Protein AF-A0A6J6IUM1-F1 (afdb_monomer)

Foldseek 3Di:
DVCQQPPVDKDWDFDDDPVQWPDDDPPDTDGPDDDDLVRTQWIWHADPVVRDIDIDGSVCPVVVVVVVVVD

Nearest PDB structures (foldseek):
  1sks-assembly1_A  TM=6.566E-01  e=7.242E-01  Escherichia phage T7
  6p7e-assembly4_D  TM=6.539E-01  e=7.242E-01  Escherichia phage T7
  1sl2-assembly1_A  TM=6.518E-01  e=7.242E-01  Escherichia phage T7
  1skr-assembly1_A  TM=6.485E-01  e=7.242E-01  Escherichia phage T7
  7pvw-assembly1_A  TM=2.728E-01  e=1.899E+00  Gallus gallus

Solvent-accessible surface area (backbone atoms only — not comparable to full-atom values): 4469 Å² total; per-residue (Å²): 112,72,65,19,72,73,62,83,44,77,41,72,44,69,65,75,60,74,92,45,48,73,44,83,56,97,91,51,71,42,62,75,62,83,88,55,75,91,32,44,57,29,40,37,43,50,41,85,88,78,73,39,78,49,79,33,50,52,86,45,40,62,60,50,54,55,66,63,69,74,110

Radius of gyration: 13.95 Å; Cα contacts (8 Å, |Δi|>4): 85; chains: 1; bounding box: 29×23×34 Å

Sequence (71 aa):
MIAARASGGFVIAVELAEKEVSQNNEETIEILHEIIWDSVEALFVYDSVEDELTWYATQEVGDYLQSVGNK

Structure (mmCIF, N/CA/C/O backbone):
data_AF-A0A6J6IUM1-F1
#
_entry.id   AF-A0A6J6IUM1-F1
#
loop_
_atom_site.group_PDB
_atom_site.id
_atom_site.type_symbol
_atom_site.label_atom_id
_atom_site.label_alt_id
_atom_site.label_comp_id
_atom_site.label_asym_id
_atom_site.label_entity_id
_atom_site.label_seq_id
_atom_site.pdbx_PDB_ins_code
_atom_site.Cartn_x
_atom_site.Cartn_y
_atom_site.Cartn_z
_atom_site.occupancy
_atom_site.B_iso_or_equiv
_atom_site.auth_seq_id
_atom_site.auth_comp_id
_atom_site.auth_asym_id
_atom_site.auth_atom_id
_atom_site.pdbx_PDB_model_num
ATOM 1 N N . MET A 1 1 ? 5.879 8.233 1.232 1.00 57.25 1 MET A N 1
ATOM 2 C CA . MET A 1 1 ? 6.716 8.289 0.005 1.00 57.25 1 MET A CA 1
ATOM 3 C C . MET A 1 1 ? 8.191 7.959 0.237 1.00 57.25 1 MET A C 1
ATOM 5 O O . MET A 1 1 ? 8.729 7.196 -0.551 1.00 57.25 1 MET A O 1
ATOM 9 N N . ILE A 1 2 ? 8.844 8.442 1.308 1.00 60.44 2 ILE A N 1
ATOM 10 C CA . ILE A 1 2 ? 10.236 8.051 1.643 1.00 60.44 2 ILE A CA 1
ATOM 11 C C . ILE A 1 2 ? 10.380 6.522 1.790 1.00 60.44 2 ILE A C 1
ATOM 13 O O . ILE A 1 2 ? 11.358 5.949 1.320 1.00 60.44 2 ILE A O 1
ATOM 17 N N . ALA A 1 3 ? 9.366 5.855 2.356 1.00 62.84 3 ALA A N 1
ATOM 18 C CA . ALA A 1 3 ? 9.354 4.403 2.537 1.00 62.84 3 ALA A CA 1
ATOM 19 C C . ALA A 1 3 ? 9.445 3.607 1.217 1.00 62.84 3 ALA A C 1
ATOM 21 O O . ALA A 1 3 ? 10.216 2.654 1.148 1.00 62.84 3 ALA A O 1
ATOM 22 N N . ALA A 1 4 ? 8.730 4.019 0.158 1.00 62.94 4 ALA A N 1
ATOM 23 C CA . ALA A 1 4 ? 8.807 3.368 -1.159 1.00 62.94 4 ALA A CA 1
ATOM 24 C C . ALA A 1 4 ? 10.209 3.518 -1.772 1.00 62.94 4 ALA A C 1
ATOM 26 O O . ALA A 1 4 ? 10.802 2.543 -2.227 1.00 62.94 4 ALA A O 1
ATOM 27 N N . ARG A 1 5 ? 10.785 4.728 -1.688 1.00 67.88 5 ARG A N 1
ATOM 28 C CA . ARG A 1 5 ? 12.133 5.031 -2.200 1.00 67.88 5 ARG A CA 1
ATOM 29 C C . ARG A 1 5 ? 13.239 4.203 -1.547 1.00 67.88 5 ARG A C 1
ATOM 31 O O . ARG A 1 5 ? 14.227 3.890 -2.200 1.00 67.88 5 ARG A O 1
ATOM 38 N N . ALA A 1 6 ? 13.088 3.873 -0.267 1.00 66.44 6 ALA A N 1
ATOM 39 C CA . ALA A 1 6 ? 14.135 3.231 0.522 1.00 66.44 6 ALA A CA 1
ATOM 40 C C . ALA A 1 6 ? 14.071 1.693 0.550 1.00 66.44 6 ALA A C 1
ATOM 42 O O . ALA A 1 6 ? 15.037 1.069 0.980 1.00 66.44 6 ALA A O 1
ATOM 43 N N . SER A 1 7 ? 12.953 1.078 0.145 1.00 67.94 7 SER A N 1
ATOM 44 C CA . SER A 1 7 ? 12.691 -0.344 0.435 1.00 67.94 7 SER A CA 1
ATOM 45 C C . SER A 1 7 ? 12.506 -1.243 -0.787 1.00 67.94 7 SER A C 1
ATOM 47 O O . SER A 1 7 ? 12.495 -2.460 -0.625 1.00 67.94 7 SER A O 1
ATOM 49 N N . GLY A 1 8 ? 12.329 -0.683 -1.992 1.00 71.06 8 GLY A N 1
ATOM 50 C CA . GLY A 1 8 ? 11.887 -1.463 -3.159 1.00 71.06 8 GLY A CA 1
ATOM 51 C C . GLY A 1 8 ? 10.502 -2.099 -2.968 1.00 71.06 8 GLY A C 1
ATOM 52 O O . GLY A 1 8 ? 10.128 -2.999 -3.714 1.00 71.06 8 GLY A O 1
ATOM 53 N N . GLY A 1 9 ? 9.771 -1.667 -1.937 1.00 80.88 9 GLY A N 1
ATOM 54 C CA . GLY A 1 9 ? 8.441 -2.136 -1.599 1.00 80.88 9 GLY A CA 1
ATOM 55 C C . GLY A 1 9 ? 7.345 -1.197 -2.090 1.00 80.88 9 GLY A C 1
ATOM 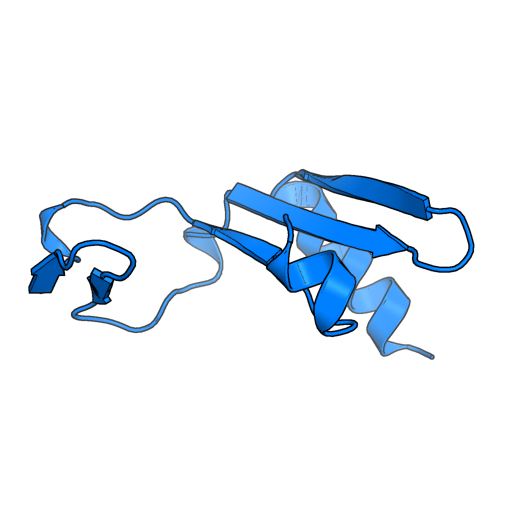56 O O . GLY A 1 9 ? 7.583 -0.162 -2.716 1.00 80.88 9 GLY A O 1
ATOM 57 N N . PHE A 1 10 ? 6.120 -1.570 -1.750 1.00 85.88 10 PHE A N 1
ATOM 58 C CA . PHE A 1 10 ? 4.914 -0.828 -2.079 1.00 85.88 10 PHE A CA 1
ATOM 59 C C . PHE A 1 10 ? 4.502 0.104 -0.941 1.00 85.88 10 PHE A C 1
ATOM 61 O O . PHE A 1 10 ? 4.702 -0.205 0.235 1.00 85.88 10 PHE A O 1
ATOM 68 N N . VAL A 1 11 ? 3.876 1.229 -1.283 1.00 90.38 11 VAL A N 1
ATOM 69 C CA . VAL A 1 11 ? 3.122 2.043 -0.324 1.00 90.38 11 VAL A CA 1
ATOM 70 C C . VAL A 1 11 ? 1.655 1.969 -0.710 1.00 90.38 11 VAL A C 1
ATOM 72 O O . VAL A 1 11 ? 1.305 2.271 -1.844 1.00 90.38 11 VAL A O 1
ATOM 75 N N . ILE A 1 12 ? 0.804 1.577 0.230 1.00 91.25 12 ILE A N 1
ATOM 76 C CA . ILE A 1 12 ? -0.647 1.544 0.041 1.00 91.25 12 ILE A CA 1
ATOM 77 C C . ILE A 1 12 ? -1.294 2.668 0.845 1.00 91.25 12 ILE A C 1
ATOM 79 O O . ILE A 1 12 ? -0.863 2.959 1.963 1.00 91.25 12 ILE A O 1
ATOM 83 N N . ALA A 1 13 ? -2.308 3.309 0.272 1.00 92.88 13 ALA A N 1
ATOM 84 C CA . ALA A 1 13 ? -3.240 4.121 1.040 1.00 92.88 13 ALA A CA 1
ATOM 85 C C . ALA A 1 13 ? -4.446 3.262 1.399 1.00 92.88 13 ALA A C 1
ATOM 87 O O . ALA A 1 13 ? -4.972 2.547 0.543 1.00 92.88 13 ALA A O 1
ATOM 88 N N . VAL A 1 14 ? -4.859 3.344 2.660 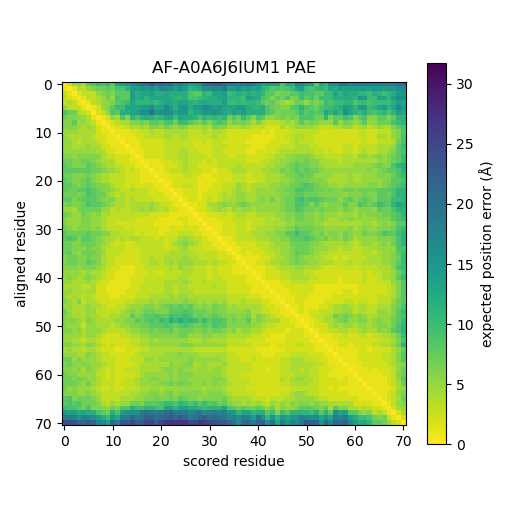1.00 93.12 14 VAL A N 1
ATOM 89 C CA . VAL A 1 14 ? -6.009 2.609 3.175 1.00 93.12 14 VAL A CA 1
ATOM 90 C C . VAL A 1 14 ? -7.006 3.565 3.807 1.00 93.12 14 VAL A C 1
ATOM 92 O O . VAL A 1 14 ? -6.606 4.501 4.502 1.00 93.12 14 VAL A O 1
ATOM 95 N N . GLU A 1 15 ? -8.291 3.326 3.570 1.00 92.75 15 GLU A N 1
ATOM 96 C CA . GLU A 1 15 ? -9.377 3.981 4.290 1.00 92.75 15 GLU A CA 1
ATOM 97 C C . GLU A 1 15 ? -9.831 3.076 5.440 1.00 92.75 15 GLU A C 1
ATOM 99 O O . GLU A 1 15 ? -10.151 1.903 5.248 1.00 92.75 15 GLU A O 1
ATOM 104 N N . LEU A 1 16 ? -9.817 3.623 6.656 1.00 91.94 16 LEU A N 1
ATOM 105 C CA . LEU A 1 16 ? -10.189 2.923 7.883 1.00 91.94 16 LEU A CA 1
ATOM 106 C C . LEU A 1 16 ? -11.172 3.782 8.672 1.00 91.94 16 LEU A C 1
ATOM 108 O O . LEU A 1 16 ? -10.977 4.993 8.817 1.00 91.94 16 LEU A O 1
ATOM 112 N N . ALA A 1 17 ? -12.210 3.163 9.229 1.00 91.00 17 ALA A N 1
ATOM 113 C CA . ALA A 1 17 ? -13.092 3.852 10.157 1.00 91.00 17 ALA A CA 1
ATOM 114 C C . ALA A 1 17 ? -12.402 4.020 11.519 1.00 91.00 17 ALA A C 1
ATOM 116 O O . ALA A 1 17 ? -11.700 3.129 11.988 1.00 91.00 17 ALA A O 1
ATOM 117 N N . GLU A 1 18 ? -12.671 5.123 12.224 1.00 90.06 18 GLU A N 1
ATOM 118 C CA . GLU A 1 18 ? -12.061 5.402 13.539 1.00 90.06 18 GLU A CA 1
ATOM 119 C C . GLU A 1 18 ? -12.269 4.257 14.548 1.00 90.06 18 GLU A C 1
ATOM 121 O O . GLU A 1 18 ? -11.375 3.923 15.317 1.00 90.06 18 GLU A O 1
ATOM 126 N N . LYS A 1 19 ? -13.426 3.585 14.483 1.00 92.94 19 LYS A N 1
ATOM 127 C CA . LYS A 1 19 ? -13.757 2.4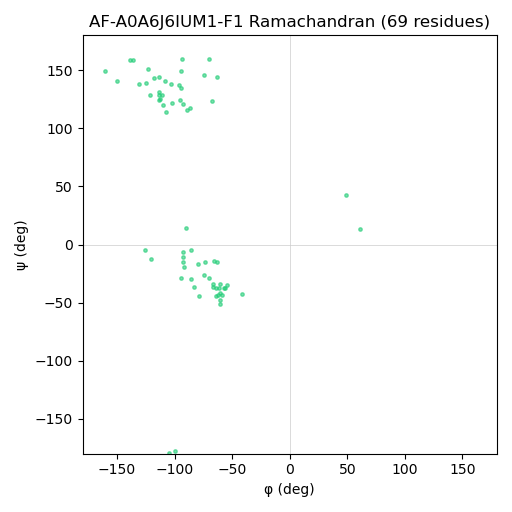16 15.314 1.00 92.94 19 LYS A CA 1
ATOM 128 C C . LYS A 1 19 ? -12.847 1.198 15.094 1.00 92.94 19 LYS A C 1
ATOM 130 O O . LYS A 1 19 ? -12.931 0.262 15.879 1.00 92.94 19 LYS A O 1
ATOM 135 N N . GLU A 1 20 ? -12.074 1.164 14.011 1.00 92.62 20 GLU A N 1
ATOM 136 C CA . GLU A 1 20 ? -11.155 0.074 13.653 1.00 92.62 20 GLU A CA 1
ATOM 137 C C . GLU A 1 20 ? -9.734 0.325 14.177 1.00 92.62 20 GLU A C 1
ATOM 139 O O . GLU A 1 20 ? -8.910 -0.590 14.184 1.00 92.62 20 GLU A O 1
ATOM 144 N N . VAL A 1 21 ? -9.455 1.539 14.659 1.00 94.81 21 VAL A N 1
ATOM 145 C CA . VAL A 1 21 ? -8.168 1.942 15.231 1.00 94.81 21 VAL A CA 1
ATOM 146 C C . VAL A 1 21 ? -8.197 1.729 16.745 1.00 94.81 21 VAL A C 1
ATOM 148 O O . VAL A 1 21 ? -9.028 2.304 17.446 1.00 94.81 21 VAL A O 1
ATOM 151 N N . SER A 1 22 ? -7.288 0.905 17.271 1.00 96.25 22 SER A N 1
ATOM 152 C CA . SER A 1 22 ? -7.167 0.658 18.715 1.00 96.25 22 SER A CA 1
ATOM 153 C C . SER A 1 22 ? -6.349 1.735 19.423 1.00 96.25 22 SER A C 1
ATOM 155 O O . SER A 1 22 ? -6.665 2.101 20.556 1.00 96.25 22 SER A O 1
ATOM 157 N N . GLN A 1 23 ? -5.302 2.244 18.769 1.00 95.56 23 GLN A N 1
ATOM 158 C CA . GLN A 1 23 ? -4.389 3.232 19.335 1.00 95.56 23 GLN A CA 1
ATOM 159 C C . GLN A 1 23 ? -3.812 4.138 18.246 1.00 95.56 23 GLN A C 1
ATOM 161 O O . GLN A 1 23 ? -3.442 3.677 17.169 1.00 95.56 23 GLN A O 1
ATOM 166 N N . ASN A 1 24 ? -3.690 5.428 18.563 1.00 93.44 24 ASN A N 1
ATOM 167 C CA . ASN A 1 24 ? -2.994 6.415 17.742 1.00 93.44 24 ASN A CA 1
ATOM 168 C C . ASN A 1 24 ? -1.701 6.830 18.456 1.00 93.44 24 ASN A C 1
ATOM 170 O O . ASN A 1 24 ? -1.755 7.334 19.579 1.00 93.44 24 ASN A O 1
ATOM 174 N N . ASN A 1 25 ? -0.558 6.615 17.812 1.00 94.06 25 ASN A N 1
ATOM 175 C CA . ASN A 1 25 ? 0.752 7.100 18.244 1.00 94.06 25 ASN A CA 1
ATOM 176 C C . ASN A 1 25 ? 1.181 8.282 17.357 1.00 94.06 25 ASN A C 1
ATOM 178 O O . ASN A 1 25 ? 0.451 8.690 16.458 1.00 94.06 25 ASN A O 1
ATOM 182 N N . GLU A 1 26 ? 2.365 8.849 17.596 1.00 92.12 26 GLU A N 1
ATOM 183 C CA . GLU A 1 26 ? 2.832 10.026 16.843 1.00 92.12 26 GLU A CA 1
ATOM 184 C C . GLU A 1 26 ? 3.041 9.748 15.342 1.00 92.12 26 GLU A C 1
ATOM 186 O O . GLU A 1 26 ? 2.727 10.599 14.515 1.00 92.12 26 GLU A O 1
ATOM 191 N N . GLU A 1 27 ? 3.530 8.556 14.980 1.00 89.81 27 GLU A N 1
ATOM 192 C CA . GLU A 1 27 ? 3.846 8.191 13.585 1.00 89.81 27 GLU A CA 1
ATOM 193 C C . GLU A 1 27 ? 3.166 6.895 13.116 1.00 89.81 27 GLU A C 1
ATOM 195 O O . GLU A 1 27 ? 3.293 6.504 11.954 1.00 89.81 27 GLU A O 1
ATOM 200 N N . THR A 1 28 ? 2.464 6.197 14.011 1.00 91.62 28 THR A N 1
ATOM 201 C CA . THR A 1 28 ? 1.853 4.893 13.734 1.00 91.62 28 THR A CA 1
ATOM 202 C C . THR A 1 28 ? 0.466 4.791 14.347 1.00 91.62 28 THR A C 1
ATOM 204 O O . THR A 1 28 ? 0.131 5.493 15.300 1.00 91.62 28 THR A O 1
ATOM 207 N N . ILE A 1 29 ? -0.330 3.869 13.817 1.00 93.31 29 ILE A N 1
ATOM 208 C CA . ILE A 1 29 ? -1.596 3.450 14.411 1.00 93.31 29 ILE A CA 1
ATOM 209 C C . ILE A 1 29 ? -1.565 1.942 14.642 1.00 93.31 29 ILE A C 1
ATOM 211 O O . ILE A 1 29 ? -0.904 1.208 13.905 1.00 93.31 29 ILE A O 1
ATOM 215 N N . GLU A 1 30 ? -2.289 1.487 15.653 1.00 94.62 30 GLU A N 1
ATOM 216 C CA . GLU A 1 30 ? -2.610 0.075 15.838 1.00 94.62 30 GLU A CA 1
ATOM 217 C C . GLU A 1 30 ? -4.059 -0.160 15.409 1.00 94.62 30 GLU A C 1
ATOM 219 O O . GLU A 1 30 ? -4.943 0.652 15.691 1.00 94.62 30 GLU A O 1
ATOM 224 N N . ILE A 1 31 ? -4.296 -1.262 14.702 1.00 94.94 31 ILE A N 1
ATOM 225 C CA . ILE A 1 31 ? -5.606 -1.615 14.152 1.00 94.94 31 ILE A CA 1
ATOM 226 C C . ILE A 1 31 ? -6.145 -2.873 14.831 1.00 94.94 31 ILE A C 1
ATOM 228 O O . ILE A 1 31 ? -5.395 -3.787 15.171 1.00 94.94 31 ILE A O 1
ATOM 232 N N . LEU A 1 32 ? -7.462 -2.917 15.032 1.00 93.19 32 LEU A N 1
ATOM 233 C CA . LEU A 1 32 ? -8.152 -4.024 15.703 1.00 93.19 32 LEU A CA 1
ATOM 234 C C . LEU A 1 32 ? -8.259 -5.281 14.832 1.00 93.19 32 LEU A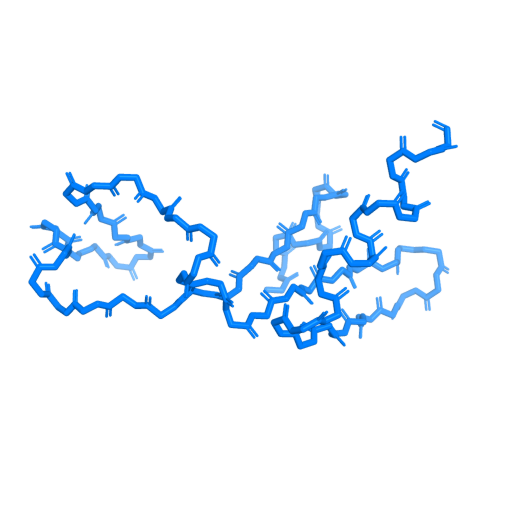 C 1
ATOM 236 O O . LEU A 1 32 ? -8.396 -6.390 15.355 1.00 93.19 32 LEU A O 1
ATOM 240 N N . HIS A 1 33 ? -8.238 -5.103 13.513 1.00 90.81 33 HIS A N 1
ATOM 241 C CA . HIS A 1 33 ? -8.454 -6.150 12.522 1.00 90.81 33 HIS A CA 1
ATOM 242 C C . HIS A 1 33 ? -7.434 -6.033 11.390 1.00 90.81 33 HIS A C 1
ATOM 244 O O . HIS A 1 33 ? -6.842 -4.977 11.185 1.00 90.81 33 HIS A O 1
ATOM 250 N N . GLU A 1 34 ? -7.226 -7.128 10.663 1.00 91.31 34 GLU A N 1
ATOM 251 C CA . GLU A 1 34 ? -6.376 -7.131 9.474 1.00 91.31 34 GLU A CA 1
ATOM 252 C C . GLU A 1 34 ? -6.952 -6.206 8.393 1.00 91.31 34 GLU A C 1
ATOM 254 O O . GLU A 1 34 ? -8.168 -6.121 8.216 1.00 91.31 34 GLU A O 1
ATOM 259 N N . ILE A 1 35 ? -6.068 -5.535 7.648 1.00 90.31 35 ILE A N 1
ATOM 260 C CA . ILE A 1 35 ? -6.462 -4.738 6.482 1.00 90.31 35 ILE A CA 1
ATOM 261 C C . ILE A 1 35 ? -6.967 -5.696 5.406 1.00 90.31 35 ILE A C 1
ATOM 263 O O . ILE A 1 35 ? -6.241 -6.593 4.970 1.00 90.31 35 ILE A O 1
ATOM 267 N N . ILE A 1 36 ? -8.200 -5.481 4.959 1.00 90.56 36 ILE A N 1
ATOM 268 C CA . ILE A 1 36 ? -8.781 -6.210 3.835 1.00 90.56 36 ILE A CA 1
ATOM 269 C C . ILE A 1 36 ? -8.574 -5.439 2.535 1.00 90.56 36 ILE A C 1
ATOM 271 O O . ILE A 1 36 ? -8.350 -4.231 2.531 1.00 90.56 36 ILE A O 1
ATOM 275 N N . TRP A 1 37 ? -8.668 -6.149 1.413 1.00 87.31 37 TRP A N 1
ATOM 276 C CA . TRP A 1 37 ? -8.461 -5.565 0.089 1.00 87.31 37 TRP A CA 1
ATOM 277 C C . TRP A 1 37 ? -9.394 -4.386 -0.207 1.00 87.31 37 TRP A C 1
ATOM 279 O O . TRP A 1 37 ? -8.963 -3.388 -0.775 1.00 87.31 37 TRP A O 1
ATOM 289 N N . ASP A 1 38 ? -10.642 -4.478 0.249 1.00 89.25 38 ASP A N 1
ATOM 290 C CA . ASP A 1 38 ? -11.664 -3.446 0.050 1.00 89.25 38 ASP A CA 1
ATOM 291 C C . ASP A 1 38 ? -11.339 -2.126 0.767 1.00 89.25 38 ASP A C 1
ATOM 293 O O . ASP A 1 38 ? -11.951 -1.109 0.466 1.00 89.25 38 ASP A O 1
ATOM 297 N N . SER 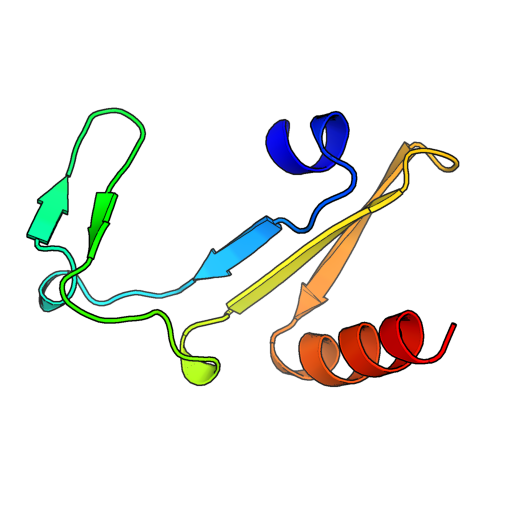A 1 39 ? -10.380 -2.124 1.699 1.00 92.06 39 SER A N 1
ATOM 298 C CA . SER A 1 39 ? -9.901 -0.914 2.373 1.00 92.06 39 SER A CA 1
ATOM 299 C C . SER A 1 39 ? -8.803 -0.187 1.591 1.00 92.06 39 SER A C 1
ATOM 301 O O . SER A 1 39 ? -8.340 0.855 2.047 1.00 92.06 39 SER A O 1
ATOM 303 N N . VAL A 1 40 ? -8.314 -0.734 0.471 1.00 93.06 40 VAL A N 1
ATOM 304 C CA . VAL A 1 40 ? 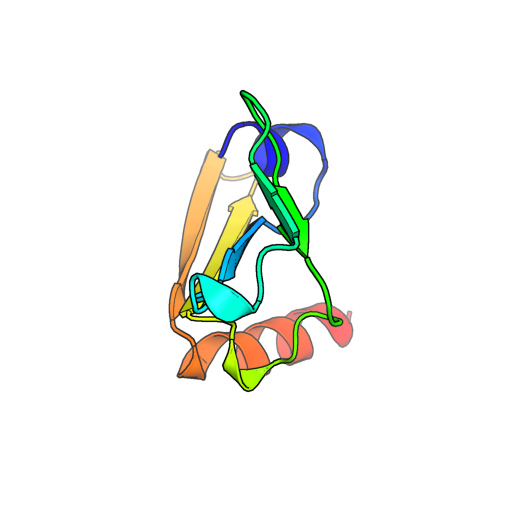-7.210 -0.152 -0.307 1.00 93.06 40 VAL A CA 1
ATOM 305 C C . VAL A 1 40 ? -7.736 0.873 -1.312 1.00 93.06 40 VAL A C 1
ATOM 307 O O . VAL A 1 40 ? -8.416 0.537 -2.279 1.00 93.06 40 VAL A O 1
ATOM 310 N N . GLU A 1 41 ? -7.317 2.123 -1.142 1.00 95.06 41 GLU A N 1
ATOM 311 C CA . GLU A 1 41 ? -7.710 3.245 -2.007 1.00 95.06 41 GLU A CA 1
ATOM 312 C C . GLU A 1 41 ? -6.704 3.505 -3.135 1.00 95.06 41 GLU A C 1
ATOM 314 O O . GLU A 1 41 ? -7.029 4.013 -4.212 1.00 95.06 41 GLU A O 1
ATOM 319 N N . ALA A 1 42 ? -5.436 3.181 -2.887 1.00 94.25 42 ALA A N 1
ATOM 320 C CA . ALA A 1 42 ? -4.374 3.437 -3.841 1.00 94.25 42 ALA A CA 1
ATOM 321 C C . ALA A 1 42 ? -3.141 2.582 -3.580 1.00 94.25 42 ALA A C 1
ATOM 323 O O . ALA A 1 42 ? -2.779 2.308 -2.432 1.00 94.25 42 ALA A O 1
ATOM 324 N N . LEU A 1 43 ? -2.433 2.274 -4.663 1.00 93.00 43 LEU A N 1
ATOM 325 C CA . LEU A 1 43 ? -1.082 1.737 -4.632 1.00 93.00 43 LEU A CA 1
ATOM 326 C C . LEU A 1 43 ? -0.110 2.758 -5.219 1.00 93.00 43 LEU A C 1
ATOM 328 O O . LEU A 1 43 ? -0.314 3.282 -6.313 1.00 93.00 43 LEU A O 1
ATOM 332 N N . PHE A 1 44 ? 0.976 2.997 -4.497 1.00 92.00 44 PHE A N 1
ATOM 333 C CA . PHE A 1 44 ? 2.085 3.835 -4.913 1.00 92.00 44 PHE A CA 1
ATOM 334 C C . PHE A 1 44 ? 3.321 2.970 -5.099 1.00 92.00 44 PHE A C 1
ATOM 336 O O . PHE A 1 44 ? 3.768 2.279 -4.174 1.00 92.00 44 PHE A O 1
ATOM 343 N N . VAL A 1 45 ? 3.887 3.053 -6.296 1.00 90.31 45 VAL A N 1
ATOM 344 C CA . VAL A 1 45 ? 5.104 2.342 -6.666 1.00 90.31 45 VAL A CA 1
ATOM 345 C C . VAL A 1 45 ? 6.136 3.361 -7.083 1.00 90.31 45 VAL A C 1
ATOM 347 O O . VAL A 1 45 ? 5.863 4.234 -7.901 1.00 90.31 45 VAL A O 1
ATOM 350 N N . TYR A 1 46 ? 7.314 3.256 -6.488 1.00 89.12 46 TYR A N 1
ATOM 351 C CA . TYR A 1 46 ? 8.445 4.077 -6.867 1.00 89.12 46 TYR A CA 1
ATOM 352 C C . TYR A 1 46 ? 9.401 3.260 -7.732 1.00 89.12 46 TYR A C 1
ATOM 354 O O . TYR A 1 46 ? 9.898 2.224 -7.285 1.00 89.12 46 TYR A O 1
ATOM 362 N N . ASP A 1 47 ? 9.662 3.741 -8.942 1.00 85.75 47 ASP A N 1
ATOM 363 C CA . ASP A 1 47 ? 10.706 3.219 -9.814 1.00 85.75 47 ASP A CA 1
ATOM 364 C C . ASP A 1 47 ? 12.014 3.968 -9.528 1.00 85.75 47 ASP A C 1
ATOM 366 O O . ASP A 1 47 ? 12.124 5.179 -9.722 1.00 85.75 47 ASP A O 1
ATOM 370 N N . SER A 1 48 ? 13.022 3.250 -9.030 1.00 84.50 48 SER A N 1
ATOM 371 C CA . SER A 1 48 ? 14.329 3.832 -8.713 1.00 84.50 48 SER A CA 1
ATOM 372 C C . SER A 1 48 ? 15.230 4.031 -9.931 1.00 84.50 48 SER A C 1
ATOM 374 O O . SER A 1 48 ? 16.210 4.770 -9.830 1.00 84.50 48 SER A O 1
ATOM 376 N N . VAL A 1 49 ? 14.927 3.379 -11.055 1.00 85.56 49 VAL A N 1
ATOM 377 C CA . VAL A 1 49 ? 15.648 3.519 -12.324 1.00 85.56 49 VAL A CA 1
ATOM 378 C C . VAL A 1 49 ? 15.206 4.796 -13.027 1.00 85.56 49 VAL A C 1
ATOM 380 O O . VAL A 1 49 ? 16.055 5.549 -13.501 1.00 85.56 49 VAL A O 1
ATOM 383 N N . GLU A 1 50 ? 13.899 5.050 -13.059 1.00 86.94 50 GLU A N 1
ATOM 384 C CA . GLU A 1 50 ? 13.318 6.228 -13.718 1.00 86.94 50 GLU A CA 1
ATOM 385 C C . GLU A 1 50 ? 13.119 7.428 -12.762 1.00 86.94 50 GLU A C 1
ATOM 387 O O . GLU A 1 50 ? 12.812 8.523 -13.222 1.00 86.94 50 GLU A O 1
ATOM 392 N N . ASP A 1 51 ? 13.361 7.254 -11.449 1.00 87.12 51 ASP A N 1
ATOM 393 C CA . ASP A 1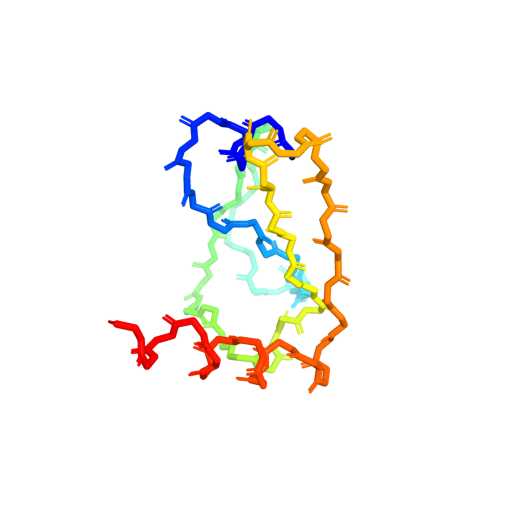 51 ? 13.063 8.228 -10.369 1.00 87.12 51 ASP A CA 1
ATOM 394 C C . ASP A 1 51 ? 11.625 8.764 -10.457 1.00 87.12 51 ASP A C 1
ATOM 396 O O . ASP A 1 51 ? 11.346 9.953 -10.283 1.00 87.12 51 ASP A O 1
ATOM 400 N N . GLU A 1 52 ? 10.689 7.856 -10.727 1.00 88.25 52 GLU A N 1
ATOM 401 C CA . GLU A 1 52 ? 9.281 8.175 -10.927 1.00 88.25 52 GLU A CA 1
ATOM 402 C C . GLU A 1 52 ? 8.403 7.495 -9.871 1.00 88.25 52 GLU A C 1
ATOM 404 O O . GLU A 1 52 ? 8.659 6.376 -9.423 1.00 88.25 52 GLU A O 1
ATOM 409 N N . LEU A 1 53 ? 7.351 8.198 -9.444 1.00 87.75 53 LEU A N 1
ATOM 410 C CA . LEU A 1 53 ? 6.306 7.644 -8.592 1.00 87.75 53 LEU A CA 1
ATOM 411 C C . LEU A 1 53 ? 5.032 7.455 -9.411 1.00 87.75 53 LEU A C 1
ATOM 413 O O . LEU A 1 53 ? 4.388 8.432 -9.791 1.00 87.75 53 LEU A O 1
ATOM 417 N N . THR A 1 54 ? 4.629 6.204 -9.596 1.00 91.31 54 THR A N 1
ATOM 418 C CA . THR A 1 54 ? 3.359 5.855 -10.231 1.00 91.31 54 THR A CA 1
ATOM 419 C C . THR A 1 54 ? 2.291 5.603 -9.172 1.00 91.31 54 THR A C 1
ATOM 421 O O . THR A 1 54 ? 2.538 4.946 -8.155 1.00 91.31 54 THR A O 1
ATOM 424 N N . TRP A 1 55 ? 1.090 6.120 -9.423 1.00 92.75 55 TRP A N 1
ATOM 425 C CA . TRP A 1 55 ? -0.098 5.907 -8.603 1.00 92.75 55 TRP A CA 1
ATOM 426 C C . TRP A 1 55 ? -1.131 5.099 -9.393 1.00 92.75 55 TRP A C 1
ATOM 428 O O . TRP A 1 55 ? -1.472 5.473 -10.511 1.00 92.75 55 TRP A O 1
ATOM 438 N N . TYR A 1 56 ? -1.619 4.018 -8.786 1.00 94.06 56 TYR A N 1
ATOM 439 C CA . TYR A 1 56 ? -2.697 3.174 -9.296 1.00 94.06 56 TYR A CA 1
ATOM 440 C C . TYR A 1 56 ? -3.935 3.351 -8.415 1.00 94.06 56 TYR A C 1
ATOM 442 O O . TYR A 1 56 ? -3.844 3.225 -7.186 1.00 94.06 56 TYR A O 1
ATOM 450 N N . ALA A 1 57 ? -5.085 3.626 -9.028 1.00 92.94 57 ALA A N 1
ATOM 451 C CA . ALA A 1 57 ? -6.366 3.667 -8.327 1.00 92.94 57 ALA A CA 1
ATOM 452 C C . ALA A 1 57 ? -6.804 2.255 -7.902 1.00 92.94 57 ALA A C 1
ATOM 454 O O . ALA A 1 57 ? -6.374 1.276 -8.512 1.00 92.94 57 ALA A O 1
ATOM 455 N N . THR A 1 58 ? -7.707 2.133 -6.920 1.00 92.69 58 THR A N 1
ATOM 456 C CA . THR A 1 58 ? -8.247 0.850 -6.408 1.00 92.69 58 THR A CA 1
ATOM 457 C C . THR A 1 58 ? -8.559 -0.181 -7.499 1.00 92.69 58 THR A C 1
ATOM 459 O O . THR A 1 58 ? -8.224 -1.355 -7.361 1.00 92.69 58 THR A O 1
ATOM 462 N N . GLN A 1 59 ? -9.160 0.257 -8.611 1.00 91.69 59 GLN A N 1
ATOM 463 C CA . GLN A 1 59 ? -9.551 -0.617 -9.727 1.00 91.69 59 GLN A CA 1
ATOM 464 C C . GLN A 1 59 ? -8.352 -1.167 -10.514 1.00 91.69 59 GLN A C 1
ATOM 466 O O . GLN A 1 59 ? -8.431 -2.256 -11.070 1.00 91.69 59 GLN A O 1
ATOM 471 N N . GLU A 1 60 ? -7.244 -0.432 -10.545 1.00 93.25 60 GLU A N 1
ATOM 472 C CA . GLU A 1 60 ? -6.032 -0.756 -11.303 1.00 93.25 60 GLU A CA 1
ATOM 473 C C . GLU A 1 60 ? -5.031 -1.568 -10.471 1.00 93.25 60 GLU A C 1
ATOM 475 O O . GLU A 1 60 ? -4.155 -2.230 -11.029 1.00 93.25 60 GLU A O 1
ATOM 480 N N . VAL A 1 61 ? -5.147 -1.544 -9.134 1.00 92.12 61 VAL A N 1
ATOM 481 C CA . VAL A 1 61 ? -4.186 -2.213 -8.242 1.00 92.12 61 VAL A CA 1
ATOM 482 C C . VAL A 1 61 ? -4.112 -3.715 -8.530 1.00 92.12 61 VAL A C 1
ATOM 484 O O . VAL A 1 61 ? -3.018 -4.277 -8.594 1.00 92.12 61 VAL A O 1
ATOM 487 N N . GLY A 1 62 ? -5.260 -4.370 -8.727 1.00 89.75 62 GLY A N 1
ATOM 488 C CA . GLY A 1 62 ? -5.316 -5.806 -9.010 1.00 89.75 62 GLY A CA 1
ATOM 489 C C . GLY A 1 62 ? -4.581 -6.177 -10.299 1.00 89.75 62 GLY A C 1
ATOM 490 O O . GLY A 1 62 ? -3.741 -7.080 -10.292 1.00 89.75 62 GLY A O 1
ATOM 491 N N . ASP A 1 63 ? -4.849 -5.439 -11.377 1.00 91.31 63 ASP A N 1
ATOM 492 C CA . ASP A 1 63 ? -4.216 -5.643 -12.684 1.00 91.31 63 ASP A CA 1
ATOM 493 C C . ASP A 1 63 ? -2.703 -5.413 -12.606 1.00 91.31 63 ASP A C 1
ATOM 495 O O . ASP A 1 63 ? -1.913 -6.223 -13.106 1.00 91.31 63 ASP A O 1
ATOM 499 N N . TYR A 1 64 ? -2.277 -4.355 -11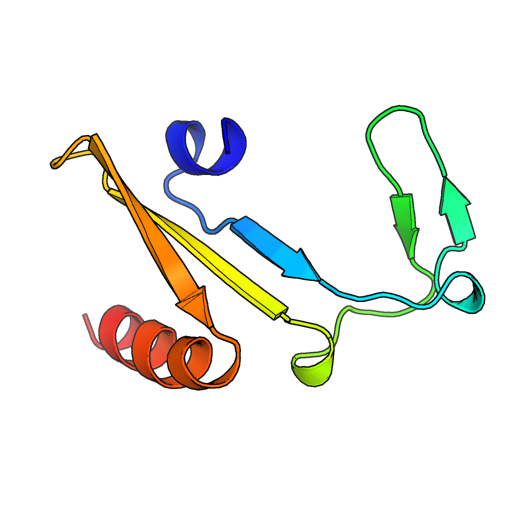.910 1.00 90.94 64 TYR A N 1
ATOM 500 C CA . TYR A 1 64 ? -0.862 -4.076 -11.702 1.00 90.94 64 TYR A CA 1
ATOM 501 C C . TYR A 1 64 ? -0.161 -5.210 -10.940 1.00 90.94 64 TYR A C 1
ATOM 503 O O . TYR A 1 64 ? 0.853 -5.725 -11.420 1.00 90.94 64 TYR A O 1
ATOM 511 N N . LEU A 1 65 ? -0.700 -5.648 -9.795 1.00 88.31 65 LEU A N 1
ATOM 512 C CA . LEU A 1 65 ? -0.084 -6.706 -8.985 1.00 88.31 65 LEU A CA 1
ATOM 513 C C . LEU A 1 65 ? 0.031 -8.035 -9.746 1.00 88.31 65 LEU A C 1
ATOM 515 O O . LEU A 1 65 ? 1.044 -8.728 -9.628 1.00 88.31 65 LEU A O 1
ATOM 519 N N . GLN A 1 66 ? -0.959 -8.374 -10.574 1.00 89.12 66 GLN A N 1
ATOM 520 C CA . GLN A 1 66 ? -0.891 -9.551 -11.447 1.00 89.12 66 GLN A CA 1
ATOM 521 C C . GLN A 1 66 ? 0.178 -9.404 -12.537 1.00 89.12 66 GLN A C 1
ATOM 523 O O . GLN A 1 66 ? 0.861 -10.375 -12.869 1.00 89.12 66 GLN A O 1
ATOM 528 N N . SER A 1 67 ? 0.355 -8.197 -13.080 1.00 87.12 67 SER A N 1
ATOM 529 C CA . SER A 1 67 ? 1.360 -7.929 -14.115 1.00 87.12 67 SER A CA 1
ATOM 530 C C . SER A 1 67 ? 2.800 -8.066 -13.603 1.00 87.12 67 SER A C 1
ATOM 532 O O . SER A 1 67 ? 3.671 -8.532 -14.339 1.00 87.12 67 SER A O 1
ATOM 534 N N . VAL A 1 68 ? 3.057 -7.709 -12.338 1.00 81.62 68 VAL A N 1
ATOM 535 C CA . VAL A 1 68 ? 4.394 -7.807 -11.729 1.00 81.62 68 VAL A CA 1
ATOM 536 C C . VAL A 1 68 ? 4.683 -9.185 -11.138 1.00 81.62 68 VAL A C 1
ATOM 538 O O . VAL A 1 68 ? 5.836 -9.604 -11.147 1.00 81.62 68 VAL A O 1
ATOM 541 N N . GLY A 1 69 ? 3.659 -9.905 -10.666 1.00 63.59 69 GLY A N 1
ATOM 542 C CA . GLY A 1 69 ? 3.796 -11.247 -10.086 1.00 63.59 69 GLY A CA 1
ATOM 543 C C . GLY A 1 69 ? 4.072 -12.366 -11.099 1.00 63.59 69 GLY A C 1
ATOM 544 O O . GLY A 1 69 ? 4.490 -13.448 -10.704 1.00 63.59 69 GLY A O 1
ATOM 545 N N . ASN A 1 70 ? 3.870 -12.110 -12.394 1.00 55.22 70 ASN A N 1
ATOM 546 C CA . ASN A 1 70 ? 4.139 -13.056 -13.486 1.00 55.22 70 ASN A CA 1
ATOM 547 C C . ASN A 1 70 ? 5.569 -12.958 -14.064 1.00 55.22 70 ASN A C 1
ATOM 549 O O . ASN A 1 70 ? 5.816 -13.476 -15.157 1.00 55.22 70 A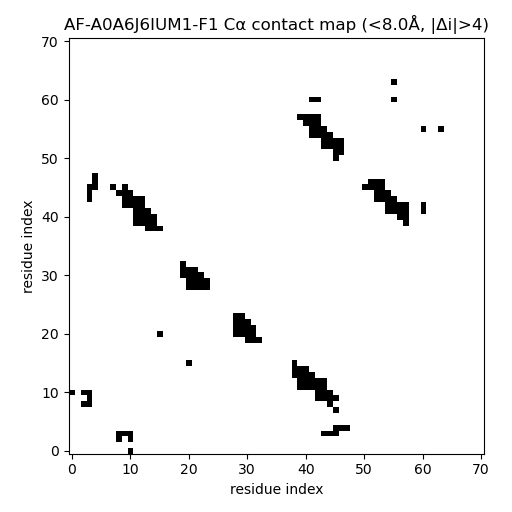SN A O 1
ATOM 553 N N . LYS A 1 71 ? 6.495 -12.278 -13.378 1.00 46.06 71 LYS A N 1
ATOM 554 C CA . LYS A 1 71 ? 7.909 -12.182 -13.774 1.00 46.06 71 LYS A CA 1
ATOM 555 C C . LYS A 1 71 ? 8.780 -13.250 -13.121 1.00 46.06 71 LYS A C 1
ATOM 557 O O . LYS A 1 71 ? 8.562 -13.550 -11.929 1.00 46.06 71 LYS A O 1
#

pLDDT: mean 86.4, std 11.19, range [46.06, 96.25]

Secondary structure (DSSP, 8-state):
-HHHHHHS--EEEE---GGGEEEE-SS-EEESSPPPGGGEEEEEEEETTTTEEEEEEHHHHHHHHHHHHT-

Organism: NCBI:txid449393

Mean predicted aligned error: 5.25 Å